Protein AF-A0A7Y8ME72-F1 (afdb_monomer_lite)

Foldseek 3Di:
DDDDDDDDDDDDPPPPPPPPQDQQDQDPPVVLVVQLVVCVVVVDDSLLSVQLNNVCSNGDGPVLVVVVVVCVVVVHDDPCPVVSVVSSVVCVVPSPD

Structure (mmCIF, N/CA/C/O backbone):
data_AF-A0A7Y8ME72-F1
#
_entry.id   AF-A0A7Y8ME72-F1
#
loop_
_atom_site.group_PDB
_atom_site.id
_atom_site.type_symbol
_atom_site.label_atom_id
_atom_site.label_alt_id
_atom_site.label_comp_id
_atom_site.label_asym_id
_atom_site.label_entity_id
_atom_site.label_seq_id
_atom_site.pdbx_PDB_ins_code
_atom_site.Cartn_x
_atom_site.Cartn_y
_atom_site.Cartn_z
_atom_site.occupancy
_atom_site.B_iso_or_equiv
_atom_site.auth_seq_id
_atom_site.auth_comp_id
_atom_site.auth_asym_id
_atom_site.auth_atom_id
_atom_site.pdbx_PDB_model_num
ATOM 1 N N . MET A 1 1 ? -4.585 -9.694 40.208 1.00 42.28 1 MET A N 1
ATOM 2 C CA . MET A 1 1 ? -5.523 -10.790 39.876 1.00 42.28 1 MET A CA 1
ATOM 3 C C . MET A 1 1 ? -6.938 -10.224 39.953 1.00 42.28 1 MET A C 1
ATOM 5 O O . MET A 1 1 ? -7.431 -10.041 41.056 1.00 42.28 1 MET A O 1
ATOM 9 N N . MET A 1 2 ? -7.543 -9.844 38.823 1.00 35.06 2 MET A N 1
ATOM 10 C CA . MET A 1 2 ? -8.874 -9.214 38.785 1.00 35.06 2 MET A CA 1
ATOM 11 C C . MET A 1 2 ? -9.900 -10.246 38.302 1.00 35.06 2 MET A C 1
ATOM 13 O O . MET A 1 2 ? -9.749 -10.801 37.216 1.00 35.06 2 MET A O 1
ATOM 17 N N . LYS A 1 3 ? -10.901 -10.535 39.138 1.00 37.25 3 LYS A N 1
ATOM 18 C CA . LYS A 1 3 ? -12.044 -11.402 38.823 1.00 37.25 3 LYS A CA 1
ATOM 19 C C . LYS A 1 3 ? -13.125 -10.629 38.050 1.00 37.25 3 LYS A C 1
ATOM 21 O O . LYS A 1 3 ? -13.218 -9.412 38.145 1.00 37.25 3 LYS A O 1
ATOM 26 N N . ALA A 1 4 ? -13.893 -11.408 37.294 1.00 49.72 4 ALA A N 1
ATOM 27 C CA . ALA A 1 4 ? -14.862 -11.083 36.252 1.00 49.72 4 ALA A CA 1
ATOM 28 C C . ALA A 1 4 ? -15.969 -10.066 36.583 1.00 49.72 4 ALA A C 1
ATOM 30 O O . ALA A 1 4 ? -16.492 -10.040 37.694 1.00 49.72 4 ALA A O 1
ATOM 31 N N . ILE A 1 5 ? -16.437 -9.371 35.539 1.00 46.34 5 ILE A N 1
ATOM 32 C CA . ILE A 1 5 ? -17.833 -8.935 35.408 1.00 46.34 5 ILE A CA 1
ATOM 33 C C . ILE A 1 5 ? -18.304 -9.376 34.017 1.00 46.34 5 ILE A C 1
ATOM 35 O O . ILE A 1 5 ? -17.960 -8.771 33.005 1.00 46.34 5 ILE A O 1
ATOM 39 N N . ALA A 1 6 ? -19.048 -10.480 33.973 1.00 48.31 6 ALA A N 1
ATOM 40 C CA . ALA A 1 6 ? -19.818 -10.882 32.806 1.00 48.31 6 ALA A CA 1
ATOM 41 C C . ALA A 1 6 ? -21.093 -10.028 32.775 1.00 48.31 6 ALA A C 1
ATOM 43 O O . ALA A 1 6 ? -21.972 -10.193 33.621 1.00 48.31 6 ALA A O 1
ATOM 44 N N . ALA A 1 7 ? -21.176 -9.089 31.835 1.00 56.00 7 ALA A N 1
ATOM 45 C CA . ALA A 1 7 ? -22.402 -8.349 31.568 1.00 56.00 7 ALA A CA 1
ATOM 46 C C . ALA A 1 7 ? -23.302 -9.201 30.662 1.00 56.00 7 ALA A C 1
ATOM 48 O O . ALA A 1 7 ? -23.009 -9.412 29.486 1.00 56.00 7 ALA A O 1
ATOM 49 N N . ALA A 1 8 ? -24.385 -9.719 31.239 1.00 55.50 8 ALA A N 1
ATOM 50 C CA . ALA A 1 8 ? -25.477 -10.338 30.507 1.00 55.50 8 ALA A CA 1
ATOM 51 C C . ALA A 1 8 ? -26.315 -9.244 29.822 1.00 55.50 8 ALA A C 1
ATOM 53 O O . ALA A 1 8 ? -27.038 -8.511 30.491 1.00 55.50 8 ALA A O 1
ATOM 54 N N . CYS A 1 9 ? -26.236 -9.156 28.493 1.00 46.56 9 CYS A N 1
ATOM 55 C CA . CYS A 1 9 ? -27.185 -8.411 27.666 1.00 46.56 9 CYS A CA 1
ATOM 56 C C . CYS A 1 9 ? -27.986 -9.414 26.831 1.00 46.56 9 CYS A C 1
ATOM 58 O O . CYS A 1 9 ? -27.449 -10.050 25.924 1.00 46.56 9 CYS A O 1
ATOM 60 N N . ALA A 1 10 ? -29.267 -9.571 27.161 1.00 51.34 10 ALA A N 1
ATOM 61 C CA . ALA A 1 10 ? -30.220 -10.363 26.398 1.00 51.34 10 ALA A CA 1
ATOM 62 C C . ALA A 1 10 ? -31.026 -9.466 25.435 1.00 51.34 10 ALA A C 1
ATOM 64 O O . ALA A 1 10 ? -31.577 -8.455 25.854 1.00 51.34 10 ALA A O 1
ATOM 65 N N . ALA A 1 11 ? -31.114 -9.923 24.178 1.00 51.69 11 ALA A N 1
ATOM 66 C CA . ALA A 1 11 ? -32.131 -9.652 23.150 1.00 51.69 11 ALA A CA 1
ATOM 67 C C . ALA A 1 11 ? -32.299 -8.219 22.582 1.00 51.69 11 ALA A C 1
ATOM 69 O O . ALA A 1 11 ? -33.066 -7.429 23.110 1.00 51.69 11 ALA A O 1
ATOM 70 N N . VAL A 1 12 ? -31.688 -7.954 21.414 1.00 51.56 12 VAL A N 1
ATOM 71 C CA . VAL A 1 12 ? -32.343 -7.848 20.082 1.00 51.56 12 VAL A CA 1
ATOM 72 C C . VAL A 1 12 ? -31.265 -8.175 19.038 1.00 51.56 12 VAL A C 1
ATOM 74 O O . VAL A 1 12 ? -30.290 -7.445 18.885 1.00 51.56 12 VAL A O 1
ATOM 77 N N . ALA A 1 13 ? -31.408 -9.302 18.342 1.00 53.12 13 ALA A N 1
ATOM 78 C CA . ALA A 1 13 ? -30.469 -9.744 17.317 1.00 53.12 13 ALA A CA 1
ATOM 79 C C . ALA A 1 13 ? -30.710 -8.992 15.996 1.00 53.12 13 ALA A C 1
ATOM 81 O O . ALA A 1 13 ? -31.350 -9.506 15.085 1.00 53.12 13 ALA A O 1
ATOM 82 N N . VAL A 1 14 ? -30.171 -7.778 15.882 1.00 51.66 14 VAL A N 1
ATOM 83 C CA . VAL A 1 14 ? -29.695 -7.262 14.592 1.00 51.66 14 VAL A CA 1
ATOM 84 C C . VAL A 1 14 ? -28.182 -7.306 14.685 1.00 51.66 14 VAL A C 1
ATOM 86 O O . VAL A 1 14 ? -27.530 -6.379 15.159 1.00 51.66 14 VAL A O 1
ATOM 89 N N . SER A 1 15 ? -27.624 -8.451 14.308 1.00 47.16 15 SER A N 1
ATOM 90 C CA . SER A 1 15 ? -26.191 -8.660 14.153 1.00 47.16 15 SER A CA 1
ATOM 91 C C . SER A 1 15 ? -25.691 -7.849 12.957 1.00 47.16 15 SER A C 1
ATOM 93 O O . SER A 1 15 ? -25.373 -8.396 11.903 1.00 47.16 15 SER A O 1
ATOM 95 N N . ALA A 1 16 ? -25.620 -6.527 13.116 1.00 51.09 16 ALA A N 1
ATOM 96 C CA . ALA A 1 16 ? -24.621 -5.749 12.413 1.00 51.09 16 ALA A CA 1
ATOM 97 C C . ALA A 1 16 ? -23.290 -6.202 13.009 1.00 51.09 16 ALA A C 1
ATOM 99 O O . ALA A 1 16 ? -22.937 -5.832 14.128 1.00 51.09 16 ALA A O 1
ATOM 100 N N . ALA A 1 17 ? -22.614 -7.109 12.307 1.00 46.44 17 ALA A N 1
ATOM 101 C CA . ALA A 1 17 ? -21.240 -7.448 12.603 1.00 46.44 17 ALA A CA 1
ATOM 102 C C . ALA A 1 17 ? -20.447 -6.138 12.567 1.00 46.44 17 ALA A C 1
ATOM 104 O O . ALA A 1 17 ? -20.080 -5.649 11.500 1.00 46.44 17 ALA A O 1
ATOM 105 N N . ALA A 1 18 ? -20.217 -5.547 13.738 1.00 49.88 18 ALA A N 1
ATOM 106 C CA . ALA A 1 18 ? -19.119 -4.631 13.939 1.00 49.88 18 ALA A CA 1
ATOM 107 C C . ALA A 1 18 ? -17.871 -5.477 13.694 1.00 49.88 18 ALA A C 1
ATOM 109 O O . ALA A 1 18 ? -17.363 -6.152 14.589 1.00 49.88 18 ALA A O 1
ATOM 110 N N . ALA A 1 19 ? -17.467 -5.554 12.427 1.00 54.84 19 ALA A N 1
ATOM 111 C CA . ALA A 1 19 ? -16.206 -6.129 12.036 1.00 54.84 19 ALA A CA 1
ATOM 112 C C . ALA A 1 19 ? -15.150 -5.271 12.723 1.00 54.84 19 ALA A C 1
ATOM 114 O O . ALA A 1 19 ? -14.840 -4.173 12.258 1.00 54.84 19 ALA A O 1
ATOM 115 N N . CYS A 1 20 ? -14.659 -5.747 13.869 1.00 55.84 20 CYS A N 1
ATOM 116 C CA . CYS A 1 20 ? -13.446 -5.255 14.494 1.00 55.84 20 CYS A CA 1
ATOM 117 C C . CYS A 1 20 ? -12.340 -5.382 13.445 1.00 55.84 20 CYS A C 1
ATOM 119 O O . CYS A 1 20 ? -11.711 -6.428 13.299 1.00 55.84 20 CYS A O 1
ATOM 121 N N . SER A 1 21 ? -12.181 -4.339 12.637 1.00 60.12 21 SER A N 1
ATOM 122 C CA . SER A 1 21 ? -11.212 -4.283 11.558 1.00 60.12 21 SER A CA 1
ATOM 123 C C . SER A 1 21 ? -9.877 -3.989 12.218 1.00 60.12 21 SER A C 1
ATOM 125 O O . SER A 1 21 ? -9.502 -2.839 12.415 1.00 60.12 21 SER A O 1
ATOM 127 N N . GLN A 1 22 ? -9.205 -5.042 12.674 1.00 67.44 22 GLN A N 1
ATOM 128 C CA . GLN A 1 22 ? -7.895 -4.933 13.298 1.00 67.44 22 GLN A CA 1
ATOM 129 C C . GLN A 1 22 ? -6.871 -4.515 12.230 1.00 67.44 22 GLN A C 1
ATOM 131 O O . GLN A 1 22 ? -6.817 -5.117 11.156 1.00 67.44 22 GLN A O 1
ATOM 136 N N . ALA A 1 23 ? -6.051 -3.501 12.517 1.00 70.19 23 ALA A N 1
ATOM 137 C CA . ALA A 1 23 ? -4.864 -3.218 11.709 1.00 70.19 23 ALA A CA 1
ATOM 138 C C . ALA A 1 23 ? -3.957 -4.462 11.651 1.00 70.19 23 ALA A C 1
ATOM 140 O O . ALA A 1 23 ? -3.844 -5.189 12.644 1.00 70.19 23 ALA A O 1
ATOM 141 N N . GLY A 1 24 ? -3.351 -4.732 10.494 1.00 66.00 24 GLY A N 1
ATOM 142 C CA . GLY A 1 24 ? -2.546 -5.936 10.269 1.00 66.00 24 GLY A CA 1
ATOM 143 C C . GLY A 1 24 ? -3.313 -7.140 9.711 1.00 66.00 24 GLY A C 1
ATOM 144 O O . GLY A 1 24 ? -2.688 -8.145 9.369 1.00 66.00 24 GLY A O 1
ATOM 145 N N . ALA A 1 25 ? -4.642 -7.064 9.594 1.00 78.69 25 ALA A N 1
ATOM 146 C CA . ALA A 1 25 ? -5.441 -8.061 8.884 1.00 78.69 25 ALA A CA 1
ATOM 147 C C . ALA A 1 25 ? -5.527 -7.735 7.384 1.00 78.69 25 ALA A C 1
ATOM 149 O O . ALA A 1 25 ? -5.607 -6.572 6.992 1.00 78.69 25 ALA A O 1
ATOM 150 N N . GLN A 1 26 ? -5.566 -8.772 6.541 1.00 87.81 26 GLN A N 1
ATOM 151 C CA . GLN A 1 26 ? -5.816 -8.590 5.110 1.00 87.81 26 GLN A CA 1
ATOM 152 C C . GLN A 1 26 ? -7.196 -7.974 4.869 1.00 87.81 26 GLN A C 1
ATOM 154 O O . GLN A 1 26 ? -8.174 -8.326 5.536 1.00 87.81 26 GLN A O 1
ATOM 159 N N . TYR A 1 27 ? -7.284 -7.089 3.879 1.00 94.44 27 TYR A N 1
ATOM 160 C CA . TYR A 1 27 ? -8.547 -6.474 3.484 1.00 94.44 27 TYR A CA 1
ATOM 161 C C . TYR A 1 27 ? -9.443 -7.476 2.738 1.00 94.44 27 TYR A C 1
ATOM 163 O O . TYR A 1 27 ? -8.961 -8.508 2.250 1.00 94.44 27 TYR A O 1
ATOM 171 N N . PRO A 1 28 ? -10.755 -7.196 2.602 1.00 95.38 28 PRO A N 1
ATOM 172 C CA . PRO A 1 28 ? -11.644 -8.035 1.805 1.00 95.38 28 PRO A CA 1
ATOM 173 C C . PRO A 1 28 ? -11.111 -8.246 0.382 1.00 95.38 28 PRO A C 1
ATOM 175 O O . PRO A 1 28 ? -10.590 -7.322 -0.242 1.00 95.38 28 PRO A O 1
ATOM 178 N N . ALA A 1 29 ? -11.275 -9.454 -0.165 1.00 94.94 29 ALA A N 1
ATOM 179 C CA . ALA A 1 29 ? -10.676 -9.832 -1.449 1.00 94.94 29 ALA A CA 1
ATOM 180 C C . ALA A 1 29 ? -11.031 -8.869 -2.598 1.00 94.94 29 ALA A C 1
ATOM 182 O O . ALA A 1 29 ? -10.150 -8.481 -3.360 1.00 94.94 29 ALA A O 1
ATOM 183 N N . ALA A 1 30 ? -12.290 -8.426 -2.676 1.00 93.88 30 ALA A N 1
ATOM 184 C CA . ALA A 1 30 ? -12.736 -7.462 -3.683 1.00 93.88 30 ALA A CA 1
ATOM 185 C C . ALA A 1 30 ? -12.017 -6.105 -3.561 1.00 93.88 30 ALA A C 1
ATOM 187 O O . ALA A 1 30 ? -11.670 -5.495 -4.566 1.00 93.88 30 ALA A O 1
ATOM 188 N N . VAL A 1 31 ? -11.736 -5.650 -2.337 1.00 95.75 31 VAL A N 1
ATOM 189 C CA . VAL A 1 31 ? -11.008 -4.396 -2.080 1.00 95.75 31 VAL A CA 1
ATOM 190 C C . VAL A 1 31 ? -9.562 -4.528 -2.542 1.00 95.75 31 VAL A C 1
ATOM 192 O O . VAL A 1 31 ? -9.058 -3.665 -3.255 1.00 95.75 31 VAL A O 1
ATOM 195 N N . ARG A 1 32 ? -8.916 -5.651 -2.211 1.00 96.94 32 ARG A N 1
ATOM 196 C CA . ARG A 1 32 ? -7.549 -5.953 -2.655 1.00 96.94 32 ARG A CA 1
ATOM 197 C C . ARG A 1 32 ? -7.453 -5.992 -4.179 1.00 96.94 32 ARG A C 1
ATOM 199 O O . ARG A 1 32 ? -6.548 -5.394 -4.752 1.00 96.94 32 ARG A O 1
ATOM 206 N N . GLN A 1 33 ? -8.405 -6.654 -4.836 1.00 97.25 33 GLN A N 1
ATOM 207 C CA . GLN A 1 33 ? -8.487 -6.718 -6.298 1.00 97.25 33 GLN A CA 1
ATOM 208 C C . GLN A 1 33 ? -8.681 -5.331 -6.919 1.00 97.25 33 GLN A C 1
ATOM 210 O O . GLN A 1 33 ? -7.967 -4.989 -7.859 1.00 97.25 33 GLN A O 1
ATOM 215 N N . ASN A 1 34 ? -9.584 -4.517 -6.367 1.00 95.81 34 ASN A N 1
ATOM 216 C CA . ASN A 1 34 ? -9.826 -3.156 -6.844 1.00 95.81 34 ASN A CA 1
ATOM 217 C C . ASN A 1 34 ? -8.590 -2.265 -6.683 1.00 95.81 34 ASN A C 1
ATOM 219 O O . ASN A 1 34 ? -8.242 -1.548 -7.619 1.00 95.81 34 ASN A O 1
ATOM 223 N N . PHE A 1 35 ? -7.891 -2.349 -5.547 1.00 96.25 35 PHE A N 1
ATOM 224 C CA . PHE A 1 35 ? -6.639 -1.622 -5.342 1.00 96.25 35 PHE A CA 1
ATOM 225 C C . PHE A 1 35 ? -5.581 -2.039 -6.369 1.00 96.25 35 PHE A C 1
ATOM 227 O O . PHE A 1 35 ? -4.964 -1.187 -7.007 1.00 96.25 35 PHE A O 1
ATOM 234 N N . MET A 1 36 ? -5.384 -3.348 -6.563 1.00 97.94 36 MET A N 1
ATOM 235 C CA . MET A 1 36 ? -4.410 -3.866 -7.527 1.00 97.94 36 MET A CA 1
ATOM 236 C C . MET A 1 36 ? -4.738 -3.426 -8.956 1.00 97.94 36 MET A C 1
ATOM 238 O O . MET A 1 36 ? -3.846 -2.974 -9.675 1.00 97.94 36 MET A O 1
ATOM 242 N N . ALA A 1 37 ? -6.009 -3.500 -9.354 1.00 97.44 37 ALA A N 1
ATOM 243 C CA . ALA A 1 37 ? -6.463 -3.040 -10.660 1.00 97.44 37 ALA A CA 1
ATOM 244 C C . ALA A 1 37 ? -6.241 -1.531 -10.830 1.00 97.44 37 ALA A C 1
ATOM 246 O O . ALA A 1 37 ? -5.638 -1.114 -11.813 1.00 97.44 37 ALA A O 1
ATOM 247 N N . GLY A 1 38 ? -6.656 -0.715 -9.857 1.00 95.25 38 GLY A N 1
ATOM 248 C CA . GLY A 1 38 ? -6.483 0.736 -9.911 1.00 95.25 38 GLY A CA 1
ATOM 249 C C . GLY A 1 38 ? -5.012 1.141 -9.969 1.00 95.25 38 GLY A C 1
ATOM 250 O O . GLY A 1 38 ? -4.624 1.933 -10.820 1.00 95.25 38 GLY A O 1
ATOM 251 N N . CYS A 1 39 ? -4.169 0.540 -9.127 1.00 96.06 39 CYS A N 1
ATOM 252 C CA . CYS A 1 39 ? -2.735 0.805 -9.122 1.00 96.06 39 CYS A CA 1
ATOM 253 C C . CYS A 1 39 ? -2.078 0.421 -10.457 1.00 96.06 39 CYS A C 1
ATOM 255 O O . CYS A 1 39 ? -1.384 1.239 -11.058 1.00 96.06 39 CYS A O 1
ATOM 257 N N . THR A 1 40 ? -2.340 -0.780 -10.978 1.00 97.38 40 THR A N 1
ATOM 258 C CA . THR A 1 40 ? -1.742 -1.227 -12.251 1.00 97.38 40 THR A CA 1
ATOM 259 C C . THR A 1 40 ? -2.257 -0.439 -13.458 1.00 97.38 40 THR A C 1
ATOM 261 O O . THR A 1 40 ? -1.489 -0.170 -14.379 1.00 97.38 40 THR A O 1
ATOM 264 N N . GLN A 1 41 ? -3.510 0.029 -13.437 1.00 96.94 41 GLN A N 1
ATOM 265 C CA . GLN A 1 41 ? -4.067 0.913 -14.471 1.00 96.94 41 GLN A CA 1
ATOM 266 C C . GLN A 1 41 ? -3.350 2.267 -14.568 1.00 96.94 41 GLN A C 1
ATOM 268 O O . GLN A 1 41 ? -3.357 2.875 -15.636 1.00 96.94 41 GLN A O 1
ATOM 273 N N . THR A 1 42 ? -2.681 2.724 -13.502 1.00 92.12 42 THR A N 1
ATOM 274 C CA . THR A 1 42 ? -1.819 3.921 -13.564 1.00 92.12 42 THR A CA 1
ATOM 275 C C . THR A 1 42 ? -0.482 3.680 -14.278 1.00 92.12 42 THR A C 1
ATOM 277 O O . THR A 1 42 ? 0.286 4.618 -14.474 1.00 92.12 42 THR A O 1
ATOM 280 N N . GLY A 1 43 ? -0.192 2.435 -14.673 1.00 94.56 43 GLY A N 1
ATOM 281 C CA . GLY A 1 43 ? 1.071 2.022 -15.289 1.00 94.56 43 GLY A CA 1
ATOM 282 C C . GLY A 1 43 ? 2.117 1.511 -14.294 1.00 94.56 43 GLY A C 1
ATOM 283 O O . GLY A 1 43 ? 3.223 1.157 -14.702 1.00 94.56 43 GLY A O 1
ATOM 284 N N . ALA A 1 44 ? 1.794 1.448 -12.999 1.00 95.38 44 ALA A N 1
ATOM 285 C CA . ALA A 1 44 ? 2.692 0.885 -11.999 1.00 95.38 44 ALA A CA 1
ATOM 286 C C . ALA A 1 44 ? 2.851 -0.645 -12.183 1.00 95.38 44 ALA A C 1
ATOM 288 O O . ALA A 1 44 ? 1.853 -1.350 -12.360 1.00 95.38 44 ALA A O 1
ATOM 289 N N . PRO A 1 45 ? 4.081 -1.190 -12.096 1.00 97.25 45 PRO A N 1
ATOM 290 C CA . PRO A 1 45 ? 4.314 -2.631 -12.084 1.00 97.25 45 PRO A CA 1
ATOM 291 C C . PRO A 1 45 ? 3.541 -3.347 -10.972 1.00 97.25 45 PRO A C 1
ATOM 293 O O . PRO A 1 45 ? 3.505 -2.884 -9.829 1.00 97.25 45 PRO A O 1
ATOM 296 N N . GLU A 1 46 ? 3.010 -4.534 -11.273 1.00 97.56 46 GLU A N 1
ATOM 297 C CA . GLU A 1 46 ? 2.217 -5.330 -10.324 1.00 97.56 46 GLU A CA 1
ATOM 298 C C . GLU A 1 46 ? 2.954 -5.583 -8.999 1.00 97.56 46 GLU A C 1
ATOM 300 O O . GLU A 1 46 ? 2.363 -5.462 -7.928 1.00 97.56 46 GLU A O 1
ATOM 305 N N . ALA A 1 47 ? 4.264 -5.850 -9.048 1.00 97.69 47 ALA A N 1
ATOM 306 C CA . ALA A 1 47 ? 5.083 -6.066 -7.854 1.00 97.69 47 ALA A CA 1
ATOM 307 C C . ALA A 1 47 ? 5.097 -4.851 -6.904 1.00 97.69 47 ALA A C 1
ATOM 309 O O . ALA A 1 47 ? 5.061 -5.026 -5.685 1.00 97.69 47 ALA A O 1
ATOM 310 N N . ILE A 1 48 ? 5.100 -3.629 -7.450 1.00 97.81 48 ILE A N 1
ATOM 311 C CA . ILE A 1 48 ? 5.043 -2.390 -6.662 1.00 97.81 48 ILE A CA 1
ATOM 312 C C . ILE A 1 48 ? 3.657 -2.247 -6.034 1.00 97.81 48 ILE A C 1
ATOM 314 O O . ILE A 1 48 ? 3.555 -2.014 -4.833 1.00 97.81 48 ILE A O 1
ATOM 318 N N . CYS A 1 49 ? 2.593 -2.465 -6.809 1.00 97.88 49 CYS A N 1
ATOM 319 C CA . CYS A 1 49 ? 1.220 -2.416 -6.303 1.00 97.88 49 CYS A CA 1
ATOM 320 C C . CYS A 1 49 ? 0.987 -3.426 -5.172 1.00 97.88 49 CYS A C 1
ATOM 322 O O . CYS A 1 49 ? 0.445 -3.077 -4.122 1.00 97.88 49 CYS A O 1
ATOM 324 N N . ALA A 1 50 ? 1.468 -4.658 -5.349 1.00 97.81 50 ALA A N 1
ATOM 325 C CA . ALA A 1 50 ? 1.377 -5.699 -4.337 1.00 97.81 50 ALA A CA 1
ATOM 326 C C . ALA A 1 50 ? 2.176 -5.331 -3.078 1.00 97.81 50 ALA A C 1
ATOM 328 O O . ALA A 1 50 ? 1.707 -5.574 -1.967 1.00 97.81 50 ALA A O 1
ATOM 329 N N . CYS A 1 51 ? 3.364 -4.739 -3.232 1.00 98.50 51 CYS A N 1
ATOM 330 C CA . CYS A 1 51 ? 4.158 -4.242 -2.109 1.00 98.50 51 CYS A CA 1
ATOM 331 C C . CYS A 1 51 ? 3.422 -3.155 -1.325 1.00 98.50 51 CYS A C 1
ATOM 333 O O . CYS A 1 51 ? 3.319 -3.250 -0.097 1.00 98.50 51 CYS A O 1
ATOM 335 N N . SER A 1 52 ? 2.875 -2.158 -2.022 1.00 97.88 52 SER A N 1
ATOM 336 C CA . SER A 1 52 ? 2.159 -1.054 -1.388 1.00 97.88 52 SER A CA 1
ATOM 337 C C . SER A 1 52 ? 0.947 -1.569 -0.623 1.00 97.88 52 SER A C 1
ATOM 339 O O . SER A 1 52 ? 0.808 -1.265 0.560 1.00 97.88 52 SER A O 1
ATOM 341 N N . LEU A 1 53 ? 0.126 -2.422 -1.249 1.00 97.50 53 LEU A N 1
ATOM 342 C CA . LEU A 1 53 ? -1.055 -2.992 -0.603 1.00 97.50 53 LEU A CA 1
ATOM 343 C C . LEU A 1 53 ? -0.691 -3.786 0.655 1.00 97.50 53 LEU A C 1
ATOM 345 O O . LEU A 1 53 ? -1.277 -3.548 1.705 1.00 97.50 53 LEU A O 1
ATOM 349 N N . ARG A 1 54 ? 0.309 -4.679 0.584 1.00 97.25 54 ARG A N 1
ATOM 350 C CA . ARG A 1 54 ? 0.742 -5.462 1.755 1.00 97.25 54 ARG A CA 1
ATOM 351 C C . ARG A 1 54 ? 1.143 -4.568 2.925 1.00 97.25 54 ARG A C 1
ATOM 353 O O . ARG A 1 54 ? 0.818 -4.882 4.064 1.00 97.25 54 ARG A O 1
ATOM 360 N N . ASN A 1 55 ? 1.894 -3.498 2.672 1.00 97.44 55 ASN A N 1
ATOM 361 C CA . ASN A 1 55 ? 2.373 -2.623 3.743 1.00 97.44 55 ASN A CA 1
ATOM 362 C C . ASN A 1 55 ? 1.271 -1.697 4.274 1.00 97.44 55 ASN A C 1
ATOM 364 O O . ASN A 1 55 ? 1.227 -1.440 5.473 1.00 97.44 55 ASN A O 1
ATOM 368 N 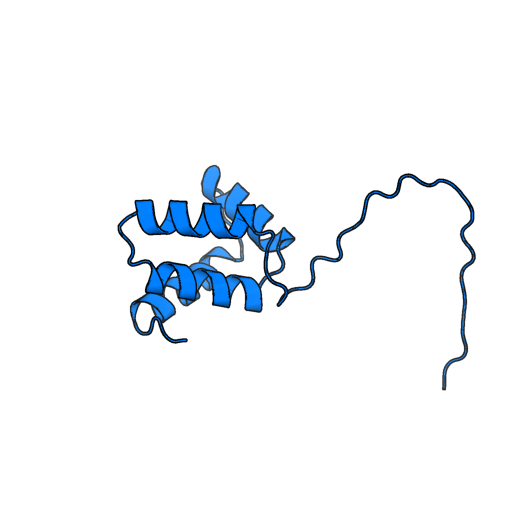N . ILE A 1 56 ? 0.322 -1.291 3.428 1.00 96.88 56 ILE A N 1
ATOM 369 C CA . ILE A 1 56 ? -0.896 -0.601 3.867 1.00 96.88 56 ILE A CA 1
ATOM 370 C C . ILE A 1 56 ? -1.733 -1.518 4.778 1.00 96.88 56 ILE A C 1
ATOM 372 O O . ILE A 1 56 ? -2.087 -1.103 5.876 1.00 96.88 56 ILE A O 1
ATOM 376 N N . GLU A 1 57 ? -1.968 -2.779 4.391 1.00 95.81 57 GLU A N 1
ATOM 377 C CA . GLU A 1 57 ? -2.703 -3.770 5.203 1.00 95.81 57 GLU A CA 1
ATOM 378 C C . GLU A 1 57 ? -2.026 -4.056 6.556 1.00 95.81 57 GLU A C 1
ATOM 380 O O . GLU A 1 57 ? -2.704 -4.278 7.561 1.00 95.81 57 GLU A O 1
ATOM 385 N N . LYS A 1 58 ? -0.686 -4.035 6.601 1.00 95.19 58 LYS A N 1
ATOM 386 C CA . LYS A 1 58 ? 0.086 -4.202 7.845 1.00 95.19 58 LYS A CA 1
ATOM 387 C C . LYS A 1 58 ? -0.120 -3.043 8.823 1.00 95.19 58 LYS A C 1
ATOM 389 O O . LYS A 1 58 ? -0.152 -3.275 10.028 1.00 95.19 58 LYS A O 1
ATOM 394 N N . GLU A 1 59 ? -0.204 -1.815 8.319 1.00 95.25 59 GLU A N 1
ATOM 395 C CA . GLU A 1 59 ? -0.185 -0.603 9.149 1.00 95.25 59 GLU A CA 1
ATOM 396 C C . GLU A 1 59 ? -1.575 -0.044 9.453 1.00 95.25 59 GLU A C 1
ATOM 398 O O . GLU A 1 59 ? -1.785 0.539 10.516 1.00 95.25 59 GLU A O 1
ATOM 403 N N . PHE A 1 60 ? -2.533 -0.236 8.550 1.00 95.44 60 PHE A N 1
ATOM 404 C CA . PHE A 1 60 ? -3.842 0.396 8.626 1.00 95.44 60 PHE A CA 1
ATOM 405 C C . PHE A 1 60 ? -4.953 -0.639 8.622 1.00 95.44 60 PHE A C 1
ATOM 407 O O . PHE A 1 60 ? -4.931 -1.616 7.873 1.00 95.44 60 PHE A O 1
ATOM 414 N N . SER A 1 61 ? -5.970 -0.397 9.439 1.00 95.62 61 SER A N 1
ATOM 415 C CA . SER A 1 61 ? -7.216 -1.152 9.362 1.00 95.62 61 SER A CA 1
ATOM 416 C C . SER A 1 61 ? -7.935 -0.899 8.038 1.00 95.62 61 SER A C 1
ATOM 418 O O . SER A 1 61 ? -7.769 0.138 7.392 1.00 95.62 61 SER A O 1
ATOM 420 N N . PHE A 1 62 ? -8.813 -1.829 7.669 1.00 94.69 62 PHE A N 1
ATOM 421 C CA . PHE A 1 62 ? -9.670 -1.668 6.498 1.00 94.69 62 PHE A CA 1
ATOM 422 C C . PHE A 1 62 ? -10.555 -0.406 6.577 1.00 94.69 62 PHE A C 1
ATOM 424 O O . PHE A 1 62 ? -10.780 0.256 5.563 1.00 9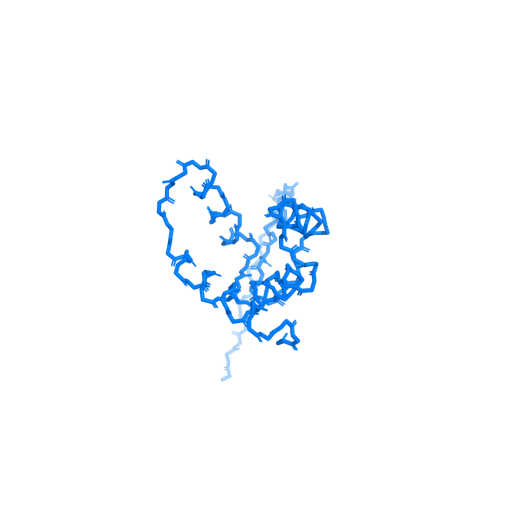4.69 62 PHE A O 1
ATOM 431 N N . GLN A 1 63 ? -11.021 -0.040 7.777 1.00 94.44 63 GLN A N 1
ATOM 432 C CA . GLN A 1 63 ? -11.805 1.180 7.979 1.00 94.44 63 GLN A CA 1
ATOM 433 C C . GLN A 1 63 ? -10.985 2.432 7.638 1.00 94.44 63 GLN A C 1
ATOM 435 O O . GLN A 1 63 ? -11.421 3.230 6.814 1.00 94.44 63 GLN A O 1
ATOM 440 N N . GLN A 1 64 ? -9.782 2.558 8.206 1.00 95.75 64 GLN A N 1
ATOM 441 C CA . GLN A 1 64 ? -8.878 3.682 7.937 1.00 95.75 64 GLN A CA 1
ATOM 442 C C . GLN A 1 64 ? -8.543 3.794 6.443 1.00 95.75 64 GLN A C 1
ATOM 444 O O . GLN A 1 64 ? -8.590 4.877 5.868 1.00 95.75 64 GLN A O 1
ATOM 449 N N . PHE A 1 65 ? -8.273 2.663 5.786 1.00 96.06 65 PHE A N 1
ATOM 450 C CA . PHE A 1 65 ? -8.049 2.631 4.342 1.00 96.06 65 PHE A CA 1
ATOM 451 C C . PHE A 1 65 ? -9.263 3.132 3.545 1.00 96.06 65 PHE A C 1
ATOM 453 O O . PHE A 1 65 ? -9.103 3.913 2.611 1.00 96.06 65 PHE A O 1
ATOM 460 N N . THR A 1 66 ? -10.476 2.727 3.931 1.00 94.56 66 THR A N 1
ATOM 461 C CA . THR A 1 66 ? -11.716 3.155 3.263 1.00 94.56 66 THR A CA 1
ATOM 462 C C . THR A 1 66 ? -11.964 4.655 3.434 1.00 94.56 66 THR A C 1
ATOM 464 O O . THR A 1 66 ? -12.352 5.334 2.482 1.00 94.56 66 THR A O 1
ATOM 467 N N . GLU A 1 67 ? -11.737 5.186 4.637 1.00 96.44 67 GLU A N 1
ATOM 468 C CA . GLU A 1 67 ? -11.831 6.622 4.929 1.00 96.44 67 GLU A CA 1
ATOM 469 C C . GLU A 1 67 ? -10.828 7.417 4.079 1.00 96.44 67 GLU A C 1
ATOM 471 O O . GLU A 1 67 ? -11.208 8.386 3.411 1.00 96.44 67 GLU A O 1
ATOM 476 N N . TRP A 1 68 ? -9.586 6.933 3.997 1.00 96.81 68 TRP A N 1
ATOM 477 C CA . TRP A 1 68 ? -8.539 7.517 3.166 1.00 96.81 68 TRP A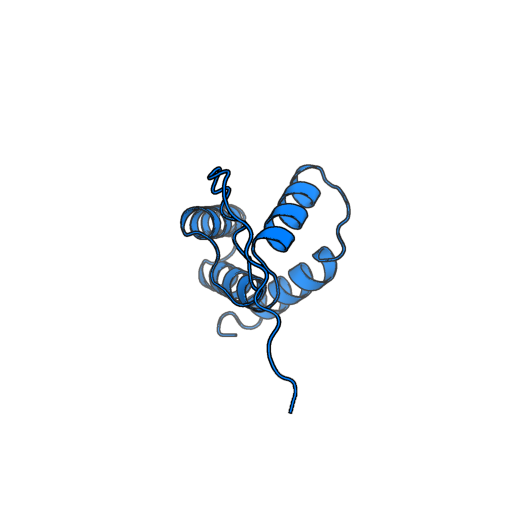 CA 1
ATOM 478 C C . TRP A 1 68 ? -8.873 7.481 1.667 1.00 96.81 68 TRP A C 1
ATOM 480 O O . TRP A 1 68 ? -8.805 8.517 1.003 1.00 96.81 68 TRP A O 1
ATOM 490 N N . GLU A 1 69 ? -9.296 6.336 1.120 1.00 94.25 69 GLU A N 1
ATOM 491 C CA . GLU A 1 69 ? -9.688 6.229 -0.294 1.00 94.25 69 GLU A CA 1
ATOM 492 C C . GLU A 1 69 ? -10.835 7.184 -0.646 1.00 94.25 69 GLU A C 1
ATOM 494 O O . GLU A 1 69 ? -10.840 7.789 -1.722 1.00 94.25 69 GLU A O 1
ATOM 499 N N . ASN A 1 70 ? -11.815 7.336 0.247 1.00 95.50 70 ASN A N 1
ATOM 500 C CA . ASN A 1 70 ? -12.935 8.247 0.029 1.00 95.50 70 ASN A CA 1
ATOM 501 C C . ASN A 1 70 ? -12.486 9.710 0.024 1.00 95.50 70 ASN A C 1
ATOM 503 O O . ASN A 1 70 ? -12.934 10.465 -0.841 1.00 95.50 70 ASN A O 1
ATOM 507 N N . ALA A 1 71 ? -11.574 10.099 0.920 1.00 95.94 71 ALA A N 1
ATOM 508 C CA . ALA A 1 71 ? -10.980 11.433 0.904 1.00 95.94 71 ALA A CA 1
ATOM 509 C C . ALA A 1 71 ? -10.222 11.693 -0.409 1.00 95.94 71 ALA A C 1
ATOM 511 O O . ALA A 1 71 ? -10.446 12.717 -1.058 1.00 95.94 71 ALA A O 1
ATOM 512 N N . MET A 1 72 ? -9.414 10.732 -0.868 1.00 93.25 72 MET A N 1
ATOM 513 C CA . MET A 1 72 ? -8.667 10.844 -2.126 1.00 93.25 72 MET A CA 1
ATOM 514 C C . MET A 1 72 ? -9.580 11.013 -3.350 1.00 93.25 72 MET A C 1
ATOM 516 O O . MET A 1 72 ? -9.284 11.833 -4.218 1.00 93.25 72 MET A O 1
ATOM 520 N N . LYS A 1 73 ? -10.715 10.300 -3.413 1.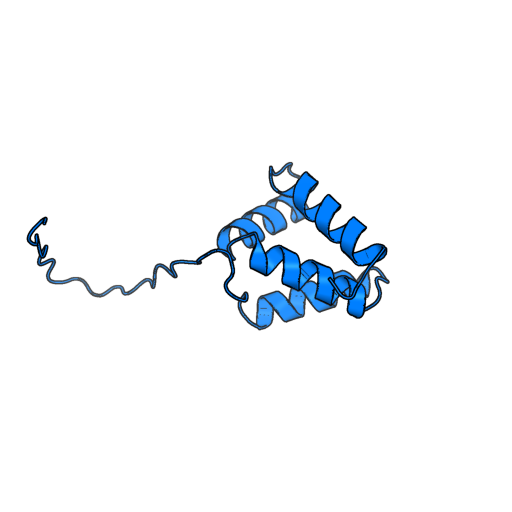00 92.81 73 LYS A N 1
ATOM 521 C CA . LYS A 1 73 ? -11.684 10.402 -4.527 1.00 92.81 73 LYS A CA 1
ATOM 522 C C . LYS A 1 73 ? -12.278 11.799 -4.693 1.00 92.81 73 LYS A C 1
ATOM 524 O O . LYS A 1 73 ? -12.580 12.197 -5.814 1.00 92.81 73 LYS A O 1
ATOM 529 N N . VAL A 1 74 ? -12.459 12.527 -3.594 1.00 95.81 74 VAL A N 1
ATOM 530 C CA . VAL A 1 74 ? -13.029 13.885 -3.602 1.00 95.81 74 VAL A CA 1
ATOM 531 C C . VAL A 1 74 ? -11.962 14.977 -3.488 1.00 95.81 74 VAL A C 1
ATOM 533 O O . VAL A 1 74 ? -12.302 16.151 -3.373 1.00 95.81 74 VAL A O 1
ATOM 536 N N . GLY A 1 75 ? -10.676 14.609 -3.513 1.00 94.62 75 GLY A N 1
ATOM 537 C CA . GLY A 1 75 ? -9.561 15.548 -3.374 1.00 94.62 75 GLY A CA 1
ATOM 538 C C . GLY A 1 75 ? -9.445 16.180 -1.982 1.00 94.62 75 GLY A C 1
ATOM 539 O O . GLY A 1 75 ? -8.901 17.276 -1.854 1.00 94.62 75 GLY A O 1
ATOM 540 N N . ALA A 1 76 ? -9.963 15.521 -0.944 1.00 96.19 76 ALA A N 1
ATOM 541 C CA . ALA A 1 76 ? -9.870 15.984 0.435 1.00 96.19 76 ALA A CA 1
ATOM 542 C C . ALA A 1 76 ? -8.555 15.528 1.103 1.00 96.19 76 ALA A C 1
ATOM 544 O O . ALA A 1 76 ? -8.048 14.443 0.806 1.00 96.19 76 ALA A O 1
ATOM 545 N N . PRO A 1 77 ? -7.996 16.329 2.028 1.00 95.50 77 PRO A N 1
ATOM 546 C CA . PRO A 1 77 ? -6.831 15.927 2.809 1.00 95.50 77 PRO A CA 1
ATOM 547 C C . PRO A 1 77 ? -7.173 14.796 3.792 1.00 95.50 77 PRO A C 1
ATOM 549 O O . PRO A 1 77 ? -8.292 14.711 4.293 1.00 95.50 77 PRO A O 1
ATOM 552 N N . HIS A 1 78 ? -6.179 13.964 4.111 1.00 96.75 78 HIS A N 1
ATOM 553 C CA . HIS A 1 78 ? -6.283 12.893 5.105 1.00 96.75 78 HIS A CA 1
ATOM 554 C C . HIS A 1 78 ? -4.913 12.652 5.759 1.00 96.75 78 HIS A C 1
ATOM 556 O O . HIS A 1 78 ? -3.874 12.767 5.105 1.00 96.75 78 HIS A O 1
ATOM 562 N N . ASP A 1 79 ? -4.900 12.311 7.046 1.00 94.81 79 ASP A N 1
ATOM 563 C CA . ASP A 1 79 ? -3.683 12.103 7.852 1.00 94.81 79 ASP A CA 1
ATOM 564 C C . ASP A 1 79 ? -2.773 10.967 7.331 1.00 94.81 79 ASP A C 1
ATOM 566 O O . ASP A 1 79 ? -1.547 11.080 7.344 1.00 94.81 79 ASP A O 1
ATOM 570 N N . MET A 1 80 ? -3.361 9.904 6.786 1.00 95.75 80 MET A N 1
ATOM 571 C CA . MET A 1 80 ? -2.664 8.772 6.180 1.00 95.75 80 MET A CA 1
ATOM 572 C C . MET A 1 80 ? -1.893 9.116 4.905 1.00 95.75 80 MET A C 1
ATOM 574 O O . MET A 1 80 ? -0.962 8.387 4.561 1.00 95.75 80 MET A O 1
ATOM 578 N N . THR A 1 81 ? -2.231 10.200 4.199 1.00 96.00 81 THR A N 1
ATOM 579 C CA . THR A 1 81 ? -1.697 10.475 2.854 1.00 96.00 81 THR A CA 1
ATOM 580 C C . THR A 1 81 ? -0.171 10.513 2.827 1.00 96.00 81 THR A C 1
ATOM 582 O O . THR A 1 81 ? 0.445 9.857 1.986 1.00 96.00 81 THR A O 1
ATOM 585 N N . ALA A 1 82 ? 0.459 11.194 3.787 1.00 97.50 82 ALA A N 1
ATOM 586 C CA . ALA A 1 82 ? 1.919 11.264 3.862 1.00 97.50 82 ALA A CA 1
ATOM 587 C C . ALA A 1 82 ? 2.559 9.881 4.099 1.00 97.50 82 ALA A C 1
ATOM 589 O O . ALA A 1 82 ? 3.597 9.545 3.515 1.00 97.50 82 ALA A O 1
ATOM 590 N N . ARG A 1 83 ? 1.926 9.044 4.932 1.00 97.19 83 ARG A N 1
ATOM 591 C CA . ARG A 1 83 ? 2.439 7.705 5.233 1.00 97.19 83 ARG A CA 1
ATOM 592 C C . ARG A 1 83 ? 2.249 6.748 4.057 1.00 97.19 83 ARG A C 1
ATOM 594 O O . ARG A 1 83 ? 3.198 6.055 3.699 1.00 97.19 83 ARG A O 1
ATOM 601 N N . VAL A 1 84 ? 1.087 6.762 3.406 1.00 96.19 84 VAL A N 1
ATOM 602 C CA . VAL A 1 84 ? 0.814 5.953 2.205 1.00 96.19 84 VAL A CA 1
ATOM 603 C C . VAL A 1 84 ? 1.739 6.345 1.047 1.00 96.19 84 VAL A C 1
ATOM 605 O O . VAL A 1 84 ? 2.240 5.475 0.330 1.00 96.19 84 VAL A O 1
ATOM 608 N N . GLN A 1 85 ? 2.055 7.634 0.901 1.00 95.50 85 GLN A N 1
ATOM 609 C CA . GLN A 1 85 ? 3.053 8.092 -0.067 1.00 95.50 85 GLN A CA 1
ATOM 610 C C . GLN A 1 85 ? 4.449 7.542 0.256 1.00 95.50 85 GLN A C 1
ATOM 612 O O . GLN A 1 85 ? 5.142 7.062 -0.638 1.00 95.50 85 GLN A O 1
ATOM 617 N N . THR A 1 86 ? 4.841 7.543 1.533 1.00 97.69 86 THR A N 1
ATOM 618 C CA . THR A 1 86 ? 6.121 6.963 1.974 1.00 97.69 86 THR A CA 1
ATOM 619 C C . THR A 1 86 ? 6.198 5.465 1.668 1.00 97.69 86 THR A C 1
ATOM 621 O O . THR A 1 86 ? 7.213 5.007 1.147 1.00 97.69 86 THR A O 1
ATOM 624 N N . ILE A 1 87 ? 5.123 4.713 1.931 1.00 97.25 87 ILE A N 1
ATOM 625 C CA . ILE A 1 87 ? 5.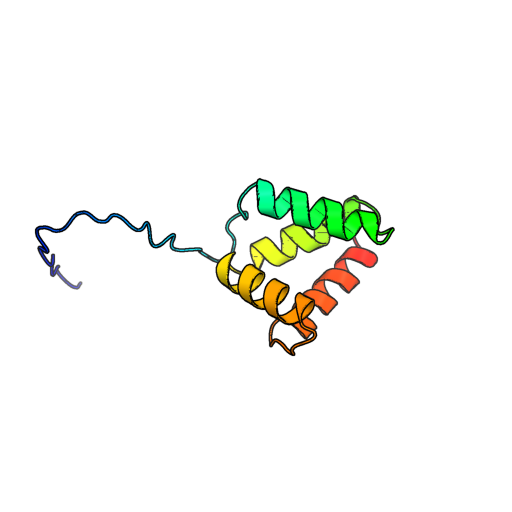016 3.287 1.579 1.00 97.25 87 ILE A CA 1
ATOM 626 C C . ILE A 1 87 ? 5.153 3.089 0.064 1.00 97.25 87 ILE A C 1
ATOM 628 O O . ILE A 1 87 ? 5.884 2.216 -0.395 1.00 97.25 87 ILE A O 1
ATOM 632 N N . SER A 1 88 ? 4.483 3.920 -0.732 1.00 95.19 88 SER A N 1
ATOM 633 C CA . SER A 1 88 ? 4.535 3.812 -2.193 1.00 95.19 88 SER A CA 1
ATOM 634 C C . SER A 1 88 ? 5.948 4.066 -2.731 1.00 95.19 88 SER A C 1
ATOM 636 O O . SER A 1 88 ? 6.422 3.335 -3.601 1.00 95.19 88 SER A O 1
ATOM 638 N N . LEU A 1 89 ? 6.655 5.057 -2.177 1.00 96.56 89 LEU A N 1
ATOM 639 C CA . LEU A 1 89 ? 8.044 5.361 -2.534 1.00 96.56 89 LEU A CA 1
ATOM 640 C C . LEU A 1 89 ? 9.014 4.250 -2.109 1.00 96.56 89 LEU A C 1
ATOM 642 O O . LEU A 1 89 ? 9.913 3.895 -2.875 1.00 96.56 89 LEU A O 1
ATOM 646 N N . SER A 1 90 ? 8.839 3.666 -0.919 1.00 97.56 90 SER A N 1
ATOM 647 C CA . SER A 1 90 ? 9.687 2.550 -0.488 1.00 97.56 90 SER A CA 1
ATOM 648 C C . SER A 1 90 ? 9.476 1.326 -1.380 1.00 97.56 90 SER A C 1
ATOM 650 O O . SER A 1 90 ? 10.447 0.730 -1.837 1.00 97.56 90 SER A O 1
ATOM 652 N N . CYS A 1 91 ? 8.232 1.018 -1.741 1.00 97.56 91 CYS A N 1
ATOM 653 C CA . CYS A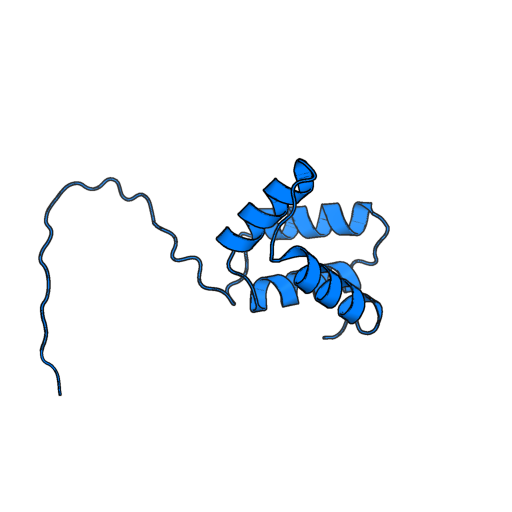 1 91 ? 7.912 -0.075 -2.653 1.00 97.56 91 CYS A CA 1
ATOM 654 C C . CYS A 1 91 ? 8.406 0.152 -4.086 1.00 97.56 91 CYS A C 1
ATOM 656 O O . CYS A 1 91 ? 8.769 -0.810 -4.758 1.00 97.56 91 CYS A O 1
ATOM 658 N N . ALA A 1 92 ? 8.479 1.402 -4.550 1.00 95.75 92 ALA A N 1
ATOM 659 C CA . ALA A 1 92 ? 9.069 1.721 -5.849 1.00 95.75 92 ALA A CA 1
ATOM 660 C C . ALA A 1 92 ? 10.583 1.448 -5.899 1.00 95.75 92 ALA A C 1
ATOM 662 O O . ALA A 1 92 ? 11.107 1.093 -6.951 1.00 95.75 92 ALA A O 1
ATOM 663 N N . THR A 1 93 ? 11.283 1.593 -4.769 1.00 97.19 93 THR A N 1
ATOM 664 C CA . THR A 1 93 ? 12.733 1.338 -4.675 1.00 97.19 93 THR A CA 1
ATOM 665 C C . THR A 1 93 ? 13.064 -0.106 -4.297 1.00 97.19 93 THR A C 1
ATOM 667 O O . THR A 1 93 ? 14.094 -0.627 -4.719 1.00 97.19 93 THR A O 1
ATOM 670 N N . ASN A 1 94 ? 12.189 -0.774 -3.542 1.00 96.19 94 ASN A N 1
ATOM 671 C CA . ASN A 1 94 ? 12.313 -2.183 -3.190 1.00 96.19 94 ASN A CA 1
ATOM 672 C C . ASN A 1 94 ? 10.929 -2.867 -3.138 1.00 96.19 94 ASN A C 1
ATOM 674 O O . ASN A 1 94 ? 10.286 -2.900 -2.090 1.00 96.19 94 ASN A O 1
ATOM 678 N N . PRO A 1 95 ? 10.464 -3.475 -4.242 1.00 93.12 95 PRO A N 1
ATOM 679 C CA . PRO A 1 95 ? 9.168 -4.162 -4.279 1.00 93.12 95 PRO A CA 1
ATOM 680 C C . PRO A 1 95 ? 9.081 -5.424 -3.391 1.00 93.12 95 PRO A C 1
ATOM 682 O O . PRO A 1 95 ? 7.992 -5.970 -3.183 1.00 93.12 95 PRO A O 1
ATOM 685 N N . ALA A 1 96 ? 10.214 -5.910 -2.872 1.00 91.81 96 ALA A N 1
ATOM 686 C CA . ALA A 1 96 ? 10.307 -7.128 -2.066 1.00 91.81 96 ALA A CA 1
ATOM 687 C C . ALA A 1 96 ? 10.174 -6.896 -0.543 1.00 91.81 96 ALA A C 1
ATOM 689 O O . ALA A 1 96 ? 10.384 -7.836 0.221 1.00 91.81 96 ALA A O 1
ATOM 690 N N . LEU A 1 97 ? 9.832 -5.674 -0.107 1.00 81.88 97 LEU A N 1
ATOM 691 C CA . LEU A 1 97 ? 9.604 -5.306 1.304 1.00 81.88 97 LEU A CA 1
ATOM 692 C C . LEU A 1 97 ? 8.511 -6.133 2.015 1.00 81.88 97 LEU A C 1
ATOM 694 O O . LEU A 1 97 ? 7.480 -6.490 1.385 1.00 81.88 97 LEU A O 1
#

Secondary structure (DSSP, 8-state):
----------------------TTSPPPHHHHHHHHHHHHHTT--HHHHHHHHHHHHHHS-HHHHHHHHHHHHTT---TTHHHHHHHHHHHHH-TT-

Sequence (97 aa):
MMKAIAAACAAVAVSAAAACSQAGAQYPAAVRQNFMAGCTQTGAPEAICACSLRNIEKEFSFQQFTEWENAMKVGAPHDMTARVQTISLSCATNPAL

Radius of gyration: 17.84 Å; chains: 1; bounding box: 45×27×55 Å

pLDDT: mean 84.68, std 19.43, range [35.06, 98.5]